Protein AF-A0A955N4H7-F1 (afdb_monomer_lite)

Structure (mmCIF, N/CA/C/O backbone):
data_AF-A0A955N4H7-F1
#
_entry.id   AF-A0A955N4H7-F1
#
loop_
_atom_site.group_PDB
_atom_site.id
_atom_site.type_symbol
_atom_site.label_atom_id
_atom_site.label_alt_id
_atom_site.label_comp_id
_atom_site.label_asym_id
_atom_site.label_entity_id
_atom_site.label_seq_id
_atom_site.pdbx_PDB_ins_code
_atom_site.Cartn_x
_atom_site.Cartn_y
_atom_site.Cartn_z
_atom_site.occupancy
_atom_site.B_iso_or_equiv
_atom_site.auth_seq_id
_atom_site.auth_comp_id
_atom_site.auth_asym_id
_atom_site.auth_atom_id
_atom_site.pdbx_PDB_model_num
ATOM 1 N N . ASP A 1 1 ? -5.889 -7.596 -15.802 1.00 77.69 1 ASP A N 1
ATOM 2 C CA . ASP A 1 1 ? -5.775 -7.554 -14.335 1.00 77.69 1 ASP A CA 1
ATOM 3 C C . ASP A 1 1 ? -4.722 -6.517 -13.964 1.00 77.69 1 ASP A C 1
ATOM 5 O O . ASP A 1 1 ? -3.639 -6.559 -14.543 1.00 77.69 1 ASP A O 1
ATOM 9 N N . MET A 1 2 ? -5.055 -5.538 -13.117 1.00 82.44 2 MET A N 1
ATOM 10 C CA . MET A 1 2 ? -4.181 -4.378 -12.863 1.00 82.44 2 MET A CA 1
ATOM 11 C C . MET A 1 2 ? -2.847 -4.778 -12.228 1.00 82.44 2 MET A C 1
ATOM 13 O O . MET A 1 2 ? -1.827 -4.195 -12.575 1.00 82.44 2 MET A O 1
ATOM 17 N N . LEU A 1 3 ? -2.823 -5.802 -11.371 1.00 84.44 3 LEU A N 1
ATOM 18 C CA . LEU A 1 3 ? -1.586 -6.275 -10.740 1.00 84.44 3 LEU A CA 1
ATOM 19 C C . LEU A 1 3 ? -0.613 -6.844 -11.774 1.00 84.44 3 LEU A C 1
ATOM 21 O O . LEU A 1 3 ? 0.562 -6.482 -11.791 1.00 84.44 3 LEU A O 1
ATOM 25 N N . ARG A 1 4 ? -1.120 -7.656 -12.707 1.00 83.06 4 ARG A N 1
ATOM 26 C CA . ARG A 1 4 ? -0.316 -8.168 -13.828 1.00 83.06 4 ARG A CA 1
ATOM 27 C C . ARG A 1 4 ? 0.193 -7.054 -14.738 1.00 83.06 4 ARG A C 1
ATOM 29 O O . ARG A 1 4 ? 1.317 -7.134 -15.214 1.00 83.06 4 ARG A O 1
ATOM 36 N N . MET A 1 5 ? -0.613 -6.017 -14.967 1.00 85.06 5 MET A N 1
ATOM 37 C CA . MET A 1 5 ? -0.209 -4.848 -15.756 1.00 85.06 5 MET A CA 1
ATOM 38 C C . MET A 1 5 ? 0.921 -4.074 -15.063 1.00 85.06 5 MET A C 1
ATOM 40 O O . MET A 1 5 ? 1.934 -3.780 -15.691 1.00 85.06 5 MET A O 1
ATOM 44 N N . VAL A 1 6 ? 0.783 -3.806 -13.763 1.00 83.12 6 VAL A N 1
ATOM 45 C CA . VAL A 1 6 ? 1.805 -3.129 -12.952 1.00 83.12 6 VAL A CA 1
ATOM 46 C C . VAL A 1 6 ? 3.127 -3.898 -12.993 1.00 83.12 6 VAL A C 1
ATOM 48 O O . VAL A 1 6 ? 4.171 -3.302 -13.251 1.00 83.12 6 VAL A O 1
ATOM 51 N N . GLN A 1 7 ? 3.084 -5.224 -12.826 1.00 80.31 7 GLN A N 1
ATOM 52 C CA . GLN A 1 7 ? 4.274 -6.075 -12.915 1.00 80.31 7 GLN A CA 1
ATOM 53 C C . GLN A 1 7 ? 4.890 -6.077 -14.320 1.00 80.31 7 GLN A C 1
ATOM 55 O O . GLN A 1 7 ? 6.098 -5.888 -14.462 1.00 80.31 7 GLN A O 1
ATOM 60 N N . ALA A 1 8 ? 4.071 -6.248 -15.362 1.00 84.75 8 ALA A N 1
ATOM 61 C CA . ALA A 1 8 ? 4.536 -6.299 -16.748 1.00 84.75 8 ALA A CA 1
ATOM 62 C C . ALA A 1 8 ? 5.216 -4.994 -17.191 1.00 84.75 8 ALA A C 1
ATOM 64 O O . ALA A 1 8 ? 6.192 -5.030 -17.938 1.00 84.75 8 ALA A O 1
ATOM 65 N N . HIS A 1 9 ? 4.734 -3.850 -16.702 1.00 84.44 9 HIS A N 1
ATOM 66 C CA . HIS A 1 9 ? 5.265 -2.531 -17.045 1.00 84.44 9 HIS A CA 1
ATOM 67 C C . HIS A 1 9 ? 6.234 -1.963 -16.002 1.00 84.44 9 HIS A C 1
ATOM 69 O O . HIS A 1 9 ? 6.611 -0.798 -16.111 1.00 84.44 9 HIS A O 1
ATOM 75 N N . ARG A 1 10 ? 6.642 -2.763 -15.002 1.00 80.75 10 ARG A N 1
ATOM 76 C CA . ARG A 1 10 ? 7.525 -2.341 -13.897 1.00 80.75 10 ARG A CA 1
ATOM 77 C C . ARG A 1 10 ? 7.070 -1.033 -13.237 1.00 80.75 10 ARG A C 1
ATOM 79 O O . ARG A 1 10 ? 7.885 -0.180 -12.894 1.00 80.75 10 ARG A O 1
ATOM 86 N N . GLN A 1 11 ? 5.760 -0.859 -13.096 1.00 83.31 11 GLN A N 1
ATOM 87 C CA . GLN A 1 11 ? 5.190 0.306 -12.433 1.00 83.31 11 GLN A CA 1
ATOM 88 C C . GLN A 1 11 ? 5.256 0.128 -10.916 1.00 83.31 11 GLN A C 1
ATOM 90 O O . GLN A 1 11 ? 5.107 -0.978 -10.397 1.00 83.31 11 GLN A O 1
ATOM 95 N N . ASN A 1 12 ? 5.431 1.234 -10.196 1.00 82.75 12 ASN A N 1
ATOM 96 C CA . ASN A 1 12 ? 5.365 1.234 -8.741 1.00 82.75 12 ASN A CA 1
ATOM 97 C C . ASN A 1 12 ? 3.900 1.343 -8.295 1.00 82.75 12 ASN A C 1
ATOM 99 O O . ASN A 1 12 ? 3.212 2.302 -8.649 1.00 82.75 12 ASN A O 1
ATOM 103 N N . LEU A 1 13 ? 3.424 0.372 -7.512 1.00 86.25 13 LEU A N 1
ATOM 104 C CA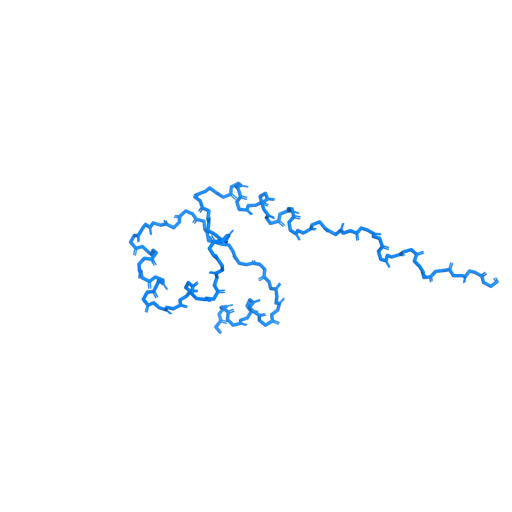 . LEU A 1 13 ? 2.090 0.378 -6.912 1.00 86.25 13 LEU A CA 1
ATOM 105 C C . LEU A 1 13 ? 2.217 0.510 -5.397 1.00 86.25 13 LEU A C 1
ATOM 107 O O . LEU A 1 13 ? 2.886 -0.295 -4.758 1.00 86.25 13 LEU A O 1
ATOM 111 N N . TYR A 1 14 ? 1.539 1.507 -4.833 1.00 88.44 14 TYR A N 1
ATOM 112 C CA . TYR A 1 14 ? 1.541 1.789 -3.402 1.00 88.44 14 TYR A CA 1
ATOM 113 C C . TYR A 1 14 ? 0.128 1.718 -2.844 1.00 88.44 14 TYR A C 1
ATOM 115 O O . TYR A 1 14 ? -0.815 2.244 -3.439 1.00 88.44 14 TYR A O 1
ATOM 123 N N . PHE A 1 15 ? -0.008 1.120 -1.667 1.00 89.31 15 PHE A N 1
ATOM 124 C CA . PHE A 1 15 ? -1.260 1.095 -0.932 1.00 89.31 15 PHE A CA 1
ATOM 125 C C . PHE A 1 15 ? -1.193 2.044 0.252 1.00 89.31 15 PHE A C 1
ATOM 127 O O . PHE A 1 15 ? -0.247 2.004 1.035 1.00 89.31 15 PHE A O 1
ATOM 134 N N . VAL A 1 16 ? -2.218 2.880 0.392 1.00 92.25 16 VAL A N 1
ATOM 135 C CA . VAL A 1 16 ? -2.245 3.958 1.380 1.00 92.25 16 VAL A CA 1
ATOM 136 C C . VAL A 1 16 ? -3.503 3.872 2.229 1.00 92.25 16 VAL A C 1
ATOM 138 O O . VAL A 1 16 ? -4.601 3.755 1.686 1.00 92.25 16 VAL A O 1
ATOM 141 N N . GLY A 1 17 ? -3.353 3.967 3.551 1.00 91.75 17 GLY A N 1
ATOM 142 C CA . GLY A 1 17 ? -4.471 4.060 4.489 1.00 91.75 17 GLY A CA 1
ATOM 143 C C . GLY A 1 17 ? -5.391 2.838 4.459 1.00 91.75 17 GLY A C 1
ATOM 144 O O . GLY A 1 17 ? -6.605 2.970 4.642 1.00 91.75 17 GLY A O 1
ATOM 145 N N . ILE A 1 18 ? -4.845 1.646 4.183 1.00 90.19 18 ILE A N 1
ATOM 146 C CA . ILE A 1 18 ? -5.646 0.421 4.150 1.00 90.19 18 ILE A CA 1
ATOM 147 C C . ILE A 1 18 ? -6.189 0.141 5.552 1.00 90.19 18 ILE A C 1
ATOM 149 O O . ILE A 1 18 ? -5.439 -0.051 6.506 1.00 90.19 18 ILE A O 1
ATOM 153 N N . LYS A 1 19 ? -7.514 0.018 5.671 1.00 92.19 19 LYS A N 1
ATOM 154 C CA . LYS A 1 19 ? -8.134 -0.470 6.908 1.00 92.19 19 LYS A CA 1
ATOM 155 C C . LYS A 1 19 ? -7.728 -1.929 7.166 1.00 92.19 19 LYS A C 1
ATOM 157 O O . LYS A 1 19 ? -7.803 -2.728 6.233 1.00 92.19 19 LYS A O 1
ATOM 162 N N . PRO A 1 20 ? -7.458 -2.344 8.416 1.00 89.69 20 PRO A N 1
ATOM 163 C CA . PRO A 1 20 ? -7.054 -3.721 8.727 1.00 89.69 20 PRO A CA 1
ATOM 164 C C . PRO A 1 20 ? -8.004 -4.803 8.188 1.00 89.69 20 PRO A C 1
ATOM 166 O O . PRO A 1 20 ? -7.566 -5.865 7.757 1.00 89.69 20 PRO A O 1
ATOM 169 N N . ALA A 1 21 ? -9.311 -4.527 8.162 1.00 92.75 21 ALA A N 1
ATOM 170 C CA . ALA A 1 21 ? -10.300 -5.436 7.583 1.00 92.75 21 ALA A CA 1
ATOM 171 C C . ALA A 1 21 ? -10.114 -5.631 6.068 1.00 92.75 21 ALA A C 1
ATOM 173 O O . ALA A 1 21 ? -10.227 -6.748 5.574 1.00 92.75 21 ALA A O 1
ATOM 174 N N . VAL A 1 22 ? -9.786 -4.562 5.338 1.00 90.75 22 VAL A N 1
ATOM 175 C CA . VAL A 1 22 ? -9.506 -4.617 3.896 1.00 90.75 22 VAL A CA 1
ATOM 176 C C . VAL A 1 22 ? -8.190 -5.348 3.641 1.00 90.75 22 VAL A C 1
ATOM 178 O O . VAL A 1 22 ? -8.112 -6.132 2.703 1.00 90.75 22 VAL A O 1
ATOM 181 N N . LEU A 1 23 ? -7.187 -5.171 4.508 1.00 89.62 23 LEU A N 1
ATOM 182 C CA . LEU A 1 23 ? -5.908 -5.874 4.390 1.00 89.62 23 LEU A CA 1
ATOM 183 C C . LEU A 1 23 ? -6.086 -7.400 4.419 1.00 89.62 23 LEU A C 1
ATOM 185 O O . LEU A 1 23 ? -5.541 -8.082 3.560 1.00 89.62 23 LEU A O 1
ATOM 189 N N . LYS A 1 24 ? -6.913 -7.919 5.337 1.00 90.12 24 LYS A N 1
ATOM 190 C CA . LYS A 1 24 ? -7.230 -9.358 5.423 1.00 90.12 24 LYS A CA 1
ATOM 191 C C . LYS A 1 24 ? -7.910 -9.896 4.164 1.00 90.12 24 LYS A C 1
ATOM 193 O O . LYS A 1 24 ? -7.667 -11.027 3.759 1.00 90.12 24 LYS A O 1
ATOM 198 N N . VAL A 1 25 ? -8.769 -9.091 3.539 1.00 92.69 25 VAL A N 1
ATOM 199 C CA . VAL A 1 25 ? -9.415 -9.476 2.277 1.00 92.69 25 VAL A CA 1
ATOM 200 C C . VAL A 1 25 ? -8.384 -9.524 1.150 1.00 92.69 25 VAL A C 1
ATOM 202 O O . VAL A 1 25 ? -8.348 -10.496 0.407 1.00 92.69 25 VAL A O 1
ATOM 205 N N . LEU A 1 26 ? -7.518 -8.513 1.041 1.00 89.06 26 LEU A N 1
ATOM 206 C CA . LEU A 1 26 ? -6.459 -8.479 0.027 1.00 89.06 26 LEU A CA 1
ATOM 207 C C . LEU A 1 26 ? -5.452 -9.626 0.193 1.00 89.06 26 LEU A C 1
ATOM 209 O O . LEU A 1 26 ? -4.968 -10.157 -0.805 1.00 89.06 26 LEU A O 1
ATOM 213 N N . GLU A 1 27 ? -5.172 -10.024 1.434 1.00 88.06 27 GLU A N 1
ATOM 214 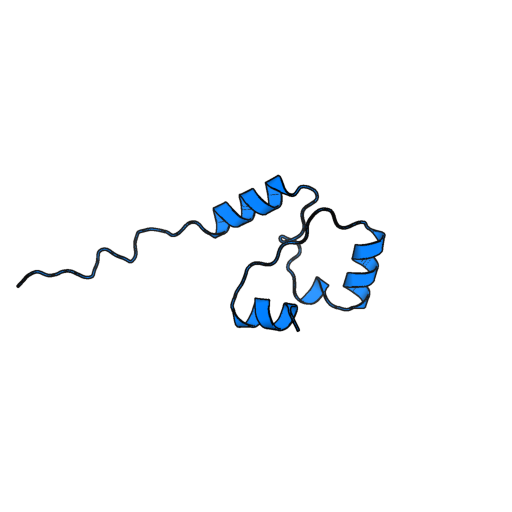C CA . GLU A 1 27 ? -4.374 -11.208 1.762 1.00 88.06 27 GLU A CA 1
ATOM 215 C C . GLU A 1 27 ? -5.037 -12.489 1.245 1.00 88.06 27 GLU A C 1
ATOM 217 O O . GLU A 1 27 ? -4.424 -13.231 0.485 1.00 88.06 27 GLU A O 1
ATOM 222 N N . GLY A 1 28 ? -6.321 -12.705 1.556 1.00 89.75 28 GLY A N 1
ATOM 223 C CA . GLY A 1 28 ? -7.069 -13.873 1.072 1.00 89.75 28 GLY A CA 1
ATOM 224 C C . GLY A 1 28 ? -7.238 -13.931 -0.452 1.00 89.75 28 GLY A C 1
ATOM 225 O O . GLY A 1 28 ? -7.490 -15.000 -1.002 1.00 89.75 28 GLY A O 1
ATOM 226 N N . LEU A 1 29 ? -7.083 -12.796 -1.140 1.00 89.19 29 LEU A N 1
ATOM 227 C CA . LEU A 1 29 ? -7.106 -12.696 -2.601 1.00 89.19 29 LEU A CA 1
ATOM 228 C C . LEU A 1 29 ? -5.715 -12.845 -3.247 1.00 89.19 29 LEU A C 1
ATOM 230 O O . LEU A 1 29 ? -5.610 -12.737 -4.468 1.00 89.19 29 LEU A O 1
ATOM 234 N N . GLY A 1 30 ? -4.648 -13.045 -2.462 1.00 86.12 30 GLY A N 1
ATOM 235 C CA . GLY A 1 30 ? -3.268 -13.147 -2.964 1.00 86.12 30 GLY A CA 1
ATOM 236 C C . GLY A 1 30 ? -2.726 -11.843 -3.562 1.00 86.12 30 GLY A C 1
ATOM 237 O O . GLY A 1 30 ? -1.684 -11.822 -4.215 1.00 86.12 30 GLY A O 1
ATOM 238 N N . VAL A 1 31 ? -3.420 -10.719 -3.359 1.00 85.75 31 VAL A N 1
ATOM 239 C CA . VAL A 1 31 ? -3.011 -9.408 -3.885 1.00 85.75 31 VAL A CA 1
ATOM 240 C C . VAL A 1 31 ? -1.694 -8.986 -3.245 1.00 85.75 31 VAL A C 1
ATOM 242 O O . VAL A 1 31 ? -0.806 -8.479 -3.924 1.00 85.75 31 VAL A O 1
ATOM 245 N N . LEU A 1 32 ? -1.548 -9.265 -1.948 1.00 83.19 32 LEU A N 1
ATOM 246 C CA . LEU A 1 32 ? -0.363 -8.930 -1.166 1.00 83.19 32 LEU A CA 1
ATOM 247 C C . LEU A 1 32 ? 0.906 -9.658 -1.624 1.00 83.19 32 LEU A C 1
ATOM 249 O O . LEU A 1 32 ? 1.984 -9.129 -1.395 1.00 83.19 32 LEU A O 1
ATOM 253 N N . ASP A 1 33 ? 0.796 -10.793 -2.314 1.00 82.94 33 ASP A N 1
ATOM 254 C CA . ASP A 1 33 ? 1.957 -11.517 -2.856 1.00 82.94 33 ASP A CA 1
ATOM 255 C C . ASP A 1 33 ? 2.578 -10.798 -4.061 1.00 82.94 33 ASP A C 1
ATOM 257 O O . ASP A 1 33 ? 3.727 -11.031 -4.431 1.00 82.94 33 ASP A O 1
ATOM 261 N N . HIS A 1 34 ? 1.815 -9.895 -4.678 1.00 78.12 34 HIS A N 1
ATOM 262 C CA . HIS A 1 34 ? 2.234 -9.127 -5.846 1.00 78.12 34 HIS A CA 1
ATOM 263 C C . HIS A 1 34 ? 2.838 -7.768 -5.458 1.00 78.12 34 HIS A C 1
ATOM 265 O O . HIS A 1 34 ? 3.272 -7.028 -6.342 1.00 78.12 34 HIS A O 1
ATOM 271 N N . ILE A 1 35 ? 2.837 -7.430 -4.162 1.00 75.69 35 ILE A N 1
ATOM 272 C CA . ILE A 1 35 ? 3.161 -6.105 -3.626 1.00 75.69 35 ILE A CA 1
ATOM 273 C C . ILE A 1 35 ? 4.108 -6.278 -2.434 1.00 75.69 35 ILE A C 1
ATOM 275 O O . ILE A 1 35 ? 3.762 -6.915 -1.439 1.00 75.69 35 ILE A O 1
ATOM 279 N N . GLY A 1 36 ? 5.291 -5.674 -2.495 1.00 70.19 36 GLY A N 1
ATOM 280 C CA . GLY A 1 36 ? 6.264 -5.761 -1.407 1.00 70.19 36 GLY A CA 1
ATOM 281 C C . GLY A 1 36 ? 5.742 -5.135 -0.100 1.00 70.19 36 GLY A C 1
ATOM 282 O O . GLY A 1 36 ? 4.932 -4.203 -0.136 1.00 70.19 36 GLY A O 1
ATOM 283 N N . PRO A 1 37 ? 6.211 -5.588 1.078 1.00 71.62 37 PRO A N 1
ATOM 284 C CA . PRO A 1 37 ? 5.821 -4.994 2.362 1.00 71.62 37 PRO A CA 1
ATOM 285 C C . PRO A 1 37 ? 6.168 -3.497 2.454 1.00 71.62 37 PRO A C 1
ATOM 287 O O . PRO A 1 37 ? 5.455 -2.748 3.114 1.00 71.62 37 PRO A O 1
ATOM 290 N N . GLU A 1 38 ? 7.189 -3.042 1.724 1.00 76.31 38 GLU A N 1
ATOM 291 C CA . GLU A 1 38 ? 7.635 -1.639 1.673 1.00 76.31 38 GLU A CA 1
ATOM 292 C C . GLU A 1 38 ? 6.728 -0.710 0.844 1.00 76.31 38 GLU A C 1
ATOM 294 O O . GLU A 1 38 ? 6.956 0.497 0.758 1.00 76.31 38 GLU A O 1
ATOM 299 N N . GLN A 1 39 ? 5.677 -1.252 0.227 1.00 80.69 39 GLN A N 1
ATOM 300 C CA . GLN A 1 39 ? 4.742 -0.499 -0.609 1.00 80.69 39 GLN A CA 1
ATOM 301 C C . GLN A 1 39 ? 3.435 -0.151 0.124 1.00 80.69 39 GLN A C 1
ATOM 303 O O . GLN A 1 39 ? 2.464 0.278 -0.505 1.00 80.69 39 GLN A O 1
ATOM 308 N N . ARG A 1 40 ? 3.392 -0.324 1.452 1.00 87.81 40 ARG A N 1
ATOM 309 C CA . ARG A 1 40 ? 2.223 -0.041 2.297 1.00 87.81 40 ARG A CA 1
ATOM 310 C C . ARG A 1 40 ? 2.503 1.146 3.210 1.00 87.81 40 ARG A C 1
ATOM 312 O O . ARG A 1 40 ? 3.489 1.148 3.937 1.00 87.81 40 ARG A O 1
ATOM 319 N N . TYR A 1 41 ? 1.609 2.126 3.188 1.00 89.44 41 TYR A N 1
ATOM 320 C CA . TYR A 1 41 ? 1.748 3.374 3.930 1.00 89.44 41 TYR A CA 1
ATOM 321 C C . TYR A 1 41 ? 0.461 3.705 4.672 1.00 89.44 41 TYR A C 1
ATOM 323 O O . TYR A 1 41 ? -0.636 3.516 4.148 1.00 89.44 41 TYR A O 1
ATOM 331 N N . ASP A 1 42 ? 0.583 4.285 5.859 1.00 88.50 42 ASP A N 1
ATOM 332 C CA . ASP A 1 42 ? -0.572 4.831 6.574 1.00 88.50 42 ASP A CA 1
ATOM 333 C C . ASP A 1 42 ? -0.970 6.200 6.010 1.00 88.50 42 ASP A C 1
ATOM 335 O O . ASP A 1 42 ? -2.156 6.509 5.869 1.00 88.50 42 ASP A O 1
ATOM 339 N N . LEU A 1 43 ? 0.022 7.008 5.620 1.00 91.56 43 LEU A N 1
ATOM 340 C CA . LEU A 1 43 ? -0.168 8.370 5.135 1.00 91.56 43 LEU A CA 1
ATOM 341 C C . LEU A 1 43 ? 0.178 8.503 3.654 1.00 91.56 43 LEU A C 1
ATOM 343 O O . LEU A 1 43 ? 1.211 8.043 3.169 1.00 91.56 43 LEU A O 1
ATOM 347 N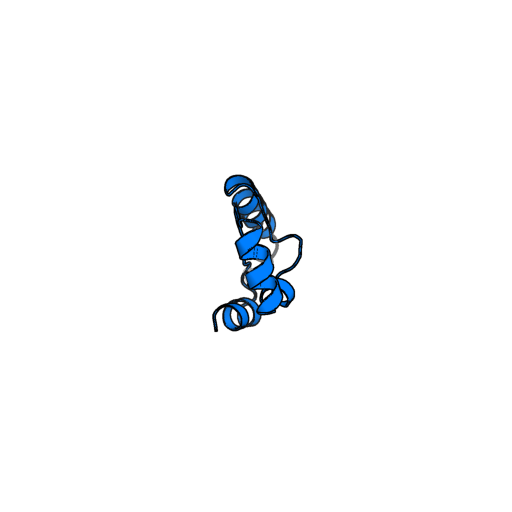 N . ARG A 1 44 ? -0.672 9.240 2.933 1.00 90.81 44 ARG A N 1
ATOM 348 C CA . ARG A 1 44 ? -0.476 9.523 1.505 1.00 90.81 44 ARG A CA 1
ATOM 349 C C . ARG A 1 44 ? 0.810 10.290 1.233 1.00 90.81 44 ARG A C 1
ATOM 351 O O . ARG A 1 44 ? 1.456 10.042 0.222 1.00 90.81 44 ARG A O 1
ATOM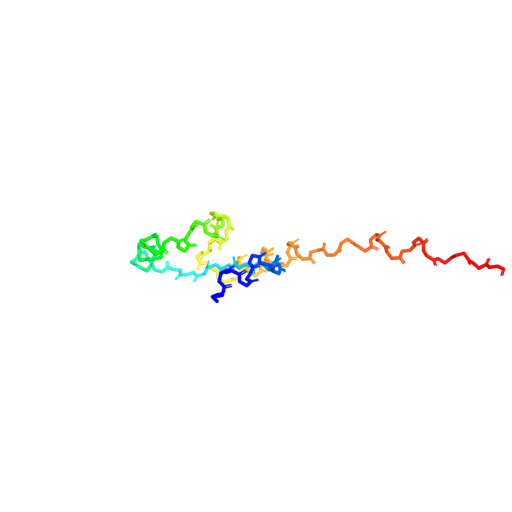 358 N N . LEU A 1 45 ? 1.164 11.224 2.113 1.00 92.44 45 LEU A N 1
ATOM 359 C CA . LEU A 1 45 ? 2.361 12.041 1.940 1.00 92.44 45 LEU A CA 1
ATOM 360 C C . LEU A 1 45 ? 3.635 11.188 1.957 1.00 92.44 45 LEU A C 1
ATOM 362 O O . LEU A 1 45 ? 4.538 11.445 1.167 1.00 92.44 45 LEU A O 1
ATOM 366 N N . ASP A 1 46 ? 3.682 10.154 2.795 1.00 89.94 46 ASP A N 1
ATOM 367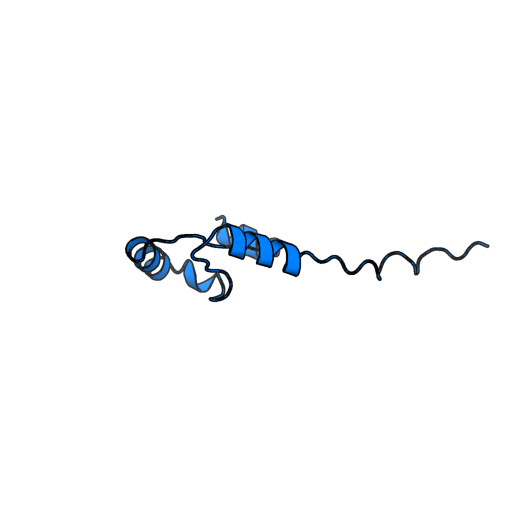 C CA . ASP A 1 46 ? 4.844 9.270 2.890 1.00 89.94 46 ASP A CA 1
ATOM 368 C C . ASP A 1 46 ? 4.974 8.384 1.651 1.00 89.94 46 ASP A C 1
ATOM 370 O O . ASP A 1 46 ? 6.063 8.280 1.088 1.00 89.94 46 ASP A O 1
ATOM 374 N N . ALA A 1 47 ? 3.853 7.852 1.148 1.00 90.56 47 ALA A N 1
ATOM 375 C CA . ALA A 1 47 ? 3.833 7.115 -0.115 1.00 90.56 47 ALA A CA 1
ATOM 376 C C . ALA A 1 47 ? 4.309 7.979 -1.294 1.00 90.56 47 ALA A C 1
ATOM 378 O O . ALA A 1 47 ? 5.095 7.527 -2.123 1.00 90.56 47 ALA A O 1
ATOM 379 N N . LEU A 1 48 ? 3.865 9.241 -1.356 1.00 90.00 48 LEU A N 1
ATOM 380 C CA . LEU A 1 48 ? 4.284 10.180 -2.400 1.00 90.00 48 LEU A CA 1
ATOM 381 C C . LEU A 1 48 ? 5.765 10.547 -2.282 1.00 90.00 48 LEU A C 1
ATOM 383 O O . LEU A 1 48 ? 6.456 10.599 -3.295 1.00 90.00 48 LEU A O 1
ATOM 387 N N . ARG A 1 49 ? 6.269 10.761 -1.062 1.00 89.88 49 ARG A N 1
ATOM 388 C CA . ARG A 1 49 ? 7.692 11.034 -0.832 1.00 89.88 49 ARG A CA 1
ATOM 389 C C . ARG A 1 49 ? 8.558 9.846 -1.256 1.00 89.88 49 ARG A C 1
ATOM 391 O O . ARG A 1 49 ? 9.597 10.059 -1.870 1.00 89.88 49 ARG A O 1
ATOM 398 N N . HIS A 1 50 ? 8.130 8.616 -0.969 1.00 86.88 50 HIS A N 1
ATOM 399 C CA . HIS A 1 50 ? 8.846 7.428 -1.433 1.00 86.88 50 HIS A CA 1
ATOM 400 C C . HIS A 1 50 ? 8.814 7.326 -2.964 1.00 86.88 50 HIS A C 1
ATOM 402 O O . HIS A 1 50 ? 9.850 7.100 -3.584 1.00 86.88 50 HIS A O 1
ATOM 408 N N . ALA A 1 51 ? 7.653 7.544 -3.588 1.00 86.19 51 ALA A N 1
ATOM 409 C CA . ALA A 1 51 ? 7.529 7.513 -5.044 1.00 86.19 51 ALA A CA 1
ATOM 410 C C . ALA A 1 51 ? 8.456 8.536 -5.730 1.00 86.19 51 ALA A C 1
ATOM 412 O O . ALA A 1 51 ? 9.091 8.209 -6.730 1.00 86.19 51 ALA A O 1
ATOM 413 N N . ASP A 1 52 ? 8.582 9.739 -5.166 1.00 87.44 52 ASP A N 1
ATOM 414 C CA . ASP A 1 52 ? 9.495 10.782 -5.649 1.00 87.44 52 ASP A CA 1
ATOM 415 C C . ASP A 1 52 ? 10.974 10.378 -5.501 1.00 87.44 52 ASP A C 1
ATOM 417 O O . ASP A 1 52 ? 11.771 10.526 -6.427 1.00 87.44 52 ASP A O 1
ATOM 421 N N . GLN A 1 53 ? 11.340 9.768 -4.369 1.00 80.81 53 GLN A N 1
ATOM 422 C CA . GLN A 1 53 ? 12.698 9.269 -4.128 1.00 80.81 53 GLN A CA 1
ATOM 423 C C . GLN A 1 53 ? 13.083 8.110 -5.056 1.00 80.81 53 GLN A C 1
ATOM 425 O O . GLN A 1 53 ? 14.219 8.066 -5.528 1.00 80.81 53 GLN A O 1
ATOM 430 N N . GLY A 1 54 ? 12.149 7.198 -5.338 1.00 65.38 54 GLY A N 1
ATOM 431 C CA . GLY A 1 54 ? 12.344 6.093 -6.280 1.00 65.38 54 GLY A CA 1
ATOM 432 C C . GLY A 1 54 ? 12.365 6.532 -7.748 1.00 65.38 54 GLY A C 1
ATOM 433 O O . GLY A 1 54 ? 12.870 5.799 -8.593 1.00 65.38 54 GLY A O 1
ATOM 434 N N . ASN A 1 55 ? 11.857 7.732 -8.048 1.00 60.19 55 ASN A N 1
ATOM 435 C CA . ASN A 1 55 ? 11.839 8.336 -9.381 1.00 60.19 55 ASN A CA 1
ATOM 436 C C . ASN A 1 55 ? 12.972 9.352 -9.595 1.00 60.19 55 ASN A C 1
ATOM 438 O O . ASN A 1 55 ? 12.931 10.131 -10.550 1.00 60.19 55 ASN A O 1
ATOM 442 N N . LYS A 1 56 ? 13.997 9.365 -8.728 1.00 50.50 56 LYS A N 1
ATOM 443 C CA . LYS A 1 56 ? 15.228 10.110 -9.000 1.00 50.50 56 LYS A CA 1
ATOM 444 C C . LYS A 1 56 ? 15.889 9.533 -10.250 1.00 50.50 56 LYS A C 1
ATOM 446 O O . LYS A 1 56 ? 16.701 8.617 -10.179 1.00 50.50 56 LYS A O 1
ATOM 451 N N . PHE A 1 57 ? 15.537 10.102 -11.396 1.00 46.00 57 PHE A N 1
ATOM 452 C CA . PHE A 1 57 ? 16.361 10.102 -12.589 1.00 46.00 57 PHE A CA 1
ATOM 453 C C . PHE A 1 57 ? 17.762 10.555 -12.164 1.00 46.00 57 PHE A C 1
ATOM 455 O O . PHE A 1 57 ? 17.951 11.706 -11.770 1.00 46.00 57 PHE A O 1
ATOM 462 N N . SER A 1 58 ? 18.739 9.651 -12.205 1.00 41.44 58 SER A N 1
ATOM 463 C CA . SER A 1 58 ? 20.141 10.049 -12.282 1.00 41.44 58 SER A CA 1
ATOM 464 C C . SER A 1 58 ? 20.328 10.693 -13.658 1.00 41.44 58 SER A C 1
ATOM 466 O O . SER A 1 58 ? 20.162 9.988 -14.652 1.00 41.44 58 SER A O 1
ATOM 468 N N . PRO A 1 59 ? 20.674 11.988 -13.777 1.00 44.22 59 PRO A N 1
ATOM 469 C CA . PRO A 1 59 ? 20.867 12.638 -15.079 1.00 44.22 59 PRO A CA 1
ATOM 470 C C . PRO A 1 59 ? 22.134 12.174 -15.823 1.00 44.22 59 PRO A C 1
ATOM 472 O O . PRO A 1 59 ? 22.597 12.849 -16.736 1.00 44.22 59 PRO A O 1
ATOM 475 N N . THR A 1 60 ? 22.759 11.070 -15.413 1.00 48.03 60 THR A N 1
ATOM 476 C CA . THR A 1 60 ? 24.122 10.723 -15.830 1.00 48.03 60 THR A CA 1
ATOM 477 C C . THR A 1 60 ? 24.196 9.946 -17.148 1.00 48.03 60 THR A C 1
ATOM 479 O O . THR A 1 60 ? 25.295 9.769 -17.662 1.00 48.03 60 THR A O 1
ATOM 482 N N . ASP A 1 61 ? 23.072 9.517 -17.730 1.00 50.38 61 ASP A N 1
ATOM 483 C CA . ASP A 1 61 ? 23.078 8.715 -18.968 1.00 50.38 61 ASP A CA 1
ATOM 484 C C . ASP A 1 61 ? 22.975 9.534 -20.274 1.00 50.38 61 ASP A C 1
ATOM 486 O O . ASP A 1 61 ? 23.221 8.994 -21.349 1.00 50.38 61 ASP A O 1
ATOM 490 N N . GLU A 1 62 ? 22.692 10.844 -20.233 1.00 47.59 62 GLU A N 1
ATOM 491 C CA . GLU A 1 62 ? 22.428 11.623 -21.464 1.00 47.59 62 GLU A CA 1
ATOM 492 C C . GLU A 1 62 ? 23.595 12.484 -21.992 1.00 47.59 62 GLU A C 1
ATOM 494 O O . GLU A 1 62 ? 23.426 13.199 -22.977 1.00 47.59 62 GLU A O 1
ATOM 499 N N . LEU A 1 63 ? 24.810 12.404 -21.428 1.00 48.75 63 LEU A N 1
ATOM 500 C CA . LEU A 1 63 ? 25.956 13.211 -21.908 1.00 48.75 63 LEU A CA 1
ATOM 501 C C . LEU A 1 63 ? 27.120 12.432 -22.550 1.00 48.75 63 LEU A C 1
ATOM 503 O O . LEU A 1 63 ? 28.146 13.035 -22.851 1.00 48.75 63 LEU A O 1
ATOM 507 N N . SER A 1 64 ? 26.975 11.137 -22.859 1.00 49.88 64 SER A N 1
ATOM 508 C CA . SER A 1 64 ? 28.001 10.390 -23.633 1.00 49.88 64 SER A CA 1
ATOM 509 C C . SER A 1 64 ? 27.772 10.360 -25.156 1.00 49.88 64 SER A C 1
ATOM 511 O O . SER A 1 64 ? 28.437 9.608 -25.863 1.00 49.88 64 SER A O 1
ATOM 513 N N . GLY A 1 65 ? 26.845 11.162 -25.688 1.00 47.97 65 GLY A N 1
ATOM 514 C CA . GLY A 1 65 ? 26.334 10.995 -27.055 1.00 47.97 65 GLY A CA 1
ATOM 515 C C . GLY A 1 65 ? 26.690 12.051 -28.104 1.00 47.97 65 GLY A C 1
ATOM 516 O O . GLY A 1 65 ? 26.100 11.998 -29.178 1.00 47.97 65 GLY A O 1
ATOM 517 N N . VAL A 1 66 ? 27.591 13.011 -27.857 1.00 49.34 66 VAL A N 1
ATOM 518 C CA . VAL A 1 66 ? 27.946 14.017 -28.883 1.00 49.34 66 VAL A CA 1
ATOM 519 C C . VAL A 1 66 ? 29.462 14.170 -29.011 1.00 49.34 66 VAL A C 1
ATOM 521 O O . VAL A 1 66 ? 30.079 14.970 -28.314 1.00 49.34 66 VAL A O 1
ATOM 524 N N . GLN A 1 67 ? 30.063 13.413 -29.935 1.00 43.25 67 GLN A N 1
ATOM 525 C CA . GLN A 1 67 ? 31.316 13.818 -30.579 1.00 43.25 67 GLN A CA 1
ATOM 526 C C . GLN A 1 67 ? 30.967 14.713 -31.779 1.00 43.25 67 GLN A C 1
ATOM 528 O O . GLN A 1 67 ? 30.316 14.226 -32.705 1.00 43.25 67 GLN A O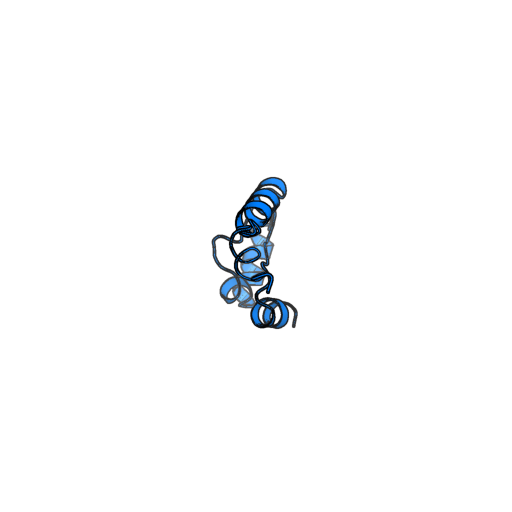 1
ATOM 533 N N . PRO A 1 68 ? 31.373 15.993 -31.802 1.00 48.97 68 PRO A N 1
ATOM 534 C CA . PRO A 1 68 ? 31.386 16.765 -33.034 1.00 48.97 68 PRO A CA 1
ATOM 535 C C . PRO A 1 68 ? 32.633 16.400 -33.856 1.00 48.97 68 PRO A C 1
ATOM 537 O O . PRO A 1 68 ? 33.758 16.468 -33.359 1.00 48.97 68 PRO A O 1
ATOM 540 N N . THR A 1 69 ? 32.390 15.975 -35.097 1.00 52.78 69 THR A N 1
ATOM 541 C CA . THR A 1 69 ? 33.353 15.880 -36.211 1.00 52.78 69 THR A CA 1
ATOM 542 C C . THR A 1 69 ? 33.905 17.235 -36.616 1.00 52.78 69 THR A C 1
ATOM 544 O O . THR A 1 69 ? 33.097 18.193 -36.613 1.00 52.78 69 THR A O 1
#

pLDDT: mean 77.56, std 16.26, range [41.44, 92.75]

Foldseek 3Di:
DVLVVCVVVVHQAAAEQDDPVNVVVCVVVCVVVSHDPVRYYDDPVVNVVVVVVVPPDPVPPPPPPDDDD

Sequence (69 aa):
DMLRMVQAHRQNLYFVGIKPAVLKVLEGLGVLDHIGPEQRYDLRLDALRHADQGNKFSPTDELSGVQPT

Radius of gyration: 17.54 Å; chains: 1; bounding box: 44×31×45 Å

Secondary structure (DSSP, 8-state):
-HHHHHHHTT----EES--HHHHHHHHHTTGGGGS-GGGEESSHHHHHHHHHHHT---GGGSSS-----